Protein AF-A0A6B3GGX6-F1 (afdb_monomer_lite)

Secondary structure (DSSP, 8-state):
-------------PPPP-----------PPPPPPPPBPPTT--HHHHTTS-TT-SEEEEEEESSTT-SEEEEEEEE-S-TTTB-EEEEEEEEEE--TT-EESS--TTS--EEPS------EEESSPP-S-SS-EEE-TT----SB-TTS-B-TT-----

Radius of gyration: 36.41 Å; chains: 1; bounding box: 61×65×118 Å

Structure (mmCIF, N/CA/C/O backbone):
data_AF-A0A6B3GGX6-F1
#
_entry.id   AF-A0A6B3GGX6-F1
#
loop_
_atom_site.group_PDB
_atom_site.id
_atom_site.type_symbol
_atom_site.label_atom_id
_atom_site.label_alt_id
_atom_site.label_comp_id
_atom_site.label_asym_id
_atom_site.label_entity_id
_atom_site.label_seq_id
_atom_site.pdbx_PDB_ins_code
_atom_site.Cartn_x
_atom_site.Cartn_y
_atom_site.Cartn_z
_atom_site.occupancy
_atom_site.B_iso_or_equiv
_atom_site.auth_seq_id
_atom_site.auth_comp_id
_atom_site.auth_asym_id
_atom_site.auth_atom_id
_atom_site.pdbx_PDB_model_num
ATOM 1 N N . PRO A 1 1 ? -44.090 47.926 97.059 1.00 37.72 1 PRO A N 1
ATOM 2 C CA . PRO A 1 1 ? -42.725 48.459 97.268 1.00 37.72 1 PRO A CA 1
ATOM 3 C C . PRO A 1 1 ? -41.654 47.361 97.114 1.00 37.72 1 PRO A C 1
ATOM 5 O O . PRO A 1 1 ? -41.539 46.487 97.961 1.00 37.72 1 PRO A O 1
ATOM 8 N N . GLU A 1 2 ? -40.997 47.384 95.950 1.00 44.62 2 GLU A N 1
ATOM 9 C CA . GLU A 1 2 ? -39.555 47.207 95.671 1.00 44.62 2 GLU A CA 1
ATOM 10 C C . GLU A 1 2 ? -38.640 46.410 96.635 1.00 44.62 2 GLU A C 1
ATOM 12 O O . GLU A 1 2 ? -38.497 46.782 97.797 1.00 44.62 2 GLU A O 1
ATOM 17 N N . LYS A 1 3 ? -37.898 45.417 96.102 1.00 38.31 3 LYS A N 1
ATOM 18 C CA . LYS A 1 3 ? -36.423 45.462 95.896 1.00 38.31 3 LYS A CA 1
ATOM 19 C C . LYS A 1 3 ? -35.842 44.139 95.365 1.00 38.31 3 LYS A C 1
ATOM 21 O O . LYS A 1 3 ? -36.191 43.064 95.838 1.00 38.31 3 LYS A O 1
ATOM 26 N N . ALA A 1 4 ? -34.914 44.257 94.410 1.00 45.19 4 ALA A N 1
ATOM 27 C CA . ALA A 1 4 ? -33.990 43.207 93.954 1.00 45.19 4 ALA A CA 1
ATOM 28 C C . ALA A 1 4 ? -32.930 42.862 95.031 1.00 45.19 4 ALA A C 1
ATOM 30 O O . ALA A 1 4 ? -32.800 43.610 96.007 1.00 45.19 4 ALA A O 1
ATOM 31 N N . PRO A 1 5 ? -32.127 41.790 94.848 1.00 50.12 5 PRO A N 1
ATOM 32 C CA . PRO A 1 5 ? -30.779 42.025 94.306 1.00 50.12 5 PRO A CA 1
ATOM 33 C C . PRO A 1 5 ? -30.180 40.905 93.415 1.00 50.12 5 PRO A C 1
ATOM 35 O O . PRO A 1 5 ? -30.762 39.848 93.192 1.00 50.12 5 PRO A O 1
ATOM 38 N N . VAL A 1 6 ? -28.988 41.226 92.899 1.00 46.47 6 VAL A N 1
ATOM 39 C CA . VAL A 1 6 ? -28.077 40.524 91.972 1.00 46.47 6 VAL A CA 1
ATOM 40 C C . VAL A 1 6 ? -27.118 39.557 92.695 1.00 46.47 6 VAL A C 1
ATOM 42 O O . VAL A 1 6 ? -26.710 39.839 93.819 1.00 46.47 6 VAL A O 1
ATOM 45 N N . GLY A 1 7 ? -26.659 38.497 92.008 1.00 32.00 7 GLY A N 1
ATOM 46 C CA . GLY A 1 7 ? -25.465 37.703 92.353 1.00 32.00 7 GLY A CA 1
ATOM 47 C C . GLY A 1 7 ? -25.001 36.791 91.195 1.00 32.00 7 GLY A C 1
ATOM 48 O O . GLY A 1 7 ? -25.817 36.084 90.617 1.00 32.00 7 GLY A O 1
ATOM 49 N N . ALA A 1 8 ? -23.709 36.840 90.841 1.00 37.03 8 ALA A N 1
ATOM 50 C CA . ALA A 1 8 ? -23.020 36.069 89.781 1.00 37.03 8 ALA A CA 1
ATOM 51 C C . ALA A 1 8 ? -22.259 34.834 90.358 1.00 37.03 8 ALA A C 1
ATOM 53 O O . ALA A 1 8 ? -22.389 34.577 91.552 1.00 37.03 8 ALA A O 1
ATOM 54 N N . PRO A 1 9 ? -21.326 34.176 89.627 1.00 45.50 9 PRO A N 1
ATOM 55 C CA . PRO A 1 9 ? -21.476 33.209 88.526 1.00 45.50 9 PRO A CA 1
ATOM 56 C C . PRO A 1 9 ? -20.960 31.789 88.905 1.00 45.50 9 PRO A C 1
ATOM 58 O O . PRO A 1 9 ? -20.249 31.626 89.893 1.00 45.50 9 PRO A O 1
ATOM 61 N N . GLY A 1 10 ? -21.250 30.755 88.099 1.00 31.84 10 GLY A N 1
ATOM 62 C CA . GLY A 1 10 ? -20.754 29.384 88.324 1.00 31.84 10 GLY A CA 1
ATOM 63 C C . GLY A 1 10 ? -20.387 28.637 87.034 1.00 31.84 10 GLY A C 1
ATOM 64 O O . GLY A 1 10 ? -21.164 28.614 86.085 1.00 31.84 10 GLY A O 1
ATOM 65 N N . GLN A 1 11 ? -19.185 28.053 87.017 1.00 42.59 11 GLN A N 1
ATOM 66 C CA . GLN A 1 11 ? -18.602 27.204 85.967 1.00 42.59 11 GLN A CA 1
ATOM 67 C C . GLN A 1 11 ? -19.338 25.859 85.820 1.00 42.59 11 GLN A C 1
ATOM 69 O O . GLN A 1 11 ? -19.753 25.276 86.819 1.00 42.59 11 GLN A O 1
ATOM 74 N N . GLY A 1 12 ? -19.404 25.309 84.600 1.00 29.94 12 GLY A N 1
ATOM 75 C CA . GLY A 1 12 ? -19.902 23.949 84.366 1.00 29.94 12 GLY A CA 1
ATOM 76 C C . GLY A 1 12 ? -19.688 23.427 82.939 1.00 29.94 12 GLY A C 1
ATOM 77 O O . GLY A 1 12 ? -20.380 23.852 82.027 1.00 29.94 12 GLY A O 1
ATOM 78 N N . ALA A 1 13 ? -18.727 22.503 82.814 1.00 35.97 13 ALA A N 1
ATOM 79 C CA . ALA A 1 13 ? -18.566 21.386 81.866 1.00 35.97 13 ALA A CA 1
ATOM 80 C C . ALA A 1 13 ? -18.773 21.572 80.340 1.00 35.97 13 ALA A C 1
ATOM 82 O O . ALA A 1 13 ? -19.861 21.848 79.844 1.00 35.97 13 ALA A O 1
ATOM 83 N N . ALA A 1 14 ? -17.710 21.248 79.591 1.00 42.25 14 ALA A N 1
ATOM 84 C CA . ALA A 1 14 ? -17.714 21.023 78.148 1.00 42.25 14 ALA A CA 1
ATOM 85 C C . ALA A 1 14 ? -18.543 19.777 77.768 1.00 42.25 14 ALA A C 1
ATOM 87 O O . ALA A 1 14 ? -18.358 18.703 78.341 1.00 42.25 14 ALA A O 1
ATOM 88 N N . GLY A 1 15 ? -19.449 19.935 76.798 1.00 35.97 15 GLY A N 1
ATOM 89 C CA . GLY A 1 15 ? -20.208 18.846 76.177 1.00 35.97 15 GLY A CA 1
ATOM 90 C C . GLY A 1 15 ? -19.402 18.104 75.095 1.00 35.97 15 GLY A C 1
ATOM 91 O O . GLY A 1 15 ? -18.400 18.632 74.610 1.00 35.97 15 GLY A O 1
ATOM 92 N N . PRO A 1 16 ? -19.814 16.880 74.719 1.00 43.38 16 PRO A N 1
ATOM 93 C CA . PRO A 1 16 ? -19.029 15.993 73.864 1.00 43.38 16 PRO A CA 1
ATOM 94 C C . PRO A 1 16 ? -19.030 16.435 72.391 1.00 43.38 16 PRO A C 1
ATOM 96 O O . PRO A 1 16 ? -20.056 16.840 71.845 1.00 43.38 16 PRO A O 1
ATOM 99 N N . GLN A 1 17 ? -17.861 16.327 71.752 1.00 49.09 17 GLN A N 1
ATOM 100 C CA . GLN A 1 17 ? -17.660 16.500 70.310 1.00 49.09 17 GLN A CA 1
ATOM 101 C C . GLN A 1 17 ? -18.476 15.467 69.515 1.00 49.09 17 GLN A C 1
ATOM 103 O O . GLN A 1 17 ? -18.413 14.279 69.836 1.00 49.09 17 GLN A O 1
ATOM 108 N N . PRO A 1 18 ? -19.190 15.865 68.449 1.00 46.03 18 PRO A N 1
ATOM 109 C CA . PRO A 1 18 ? -19.694 14.915 67.474 1.00 46.03 18 PRO A CA 1
ATOM 110 C C . PRO A 1 18 ? -18.573 14.529 66.499 1.00 46.03 18 PRO A C 1
ATOM 112 O O . PRO A 1 18 ? -18.128 15.347 65.692 1.00 46.03 18 PRO A O 1
ATOM 115 N N . ASP A 1 19 ? -18.158 13.262 66.548 1.00 45.59 19 ASP A N 1
ATOM 116 C CA . ASP A 1 19 ? -17.380 12.600 65.496 1.00 45.59 19 ASP A CA 1
ATOM 117 C C . ASP A 1 19 ? -18.269 12.394 64.261 1.00 45.59 19 ASP A C 1
ATOM 119 O O . ASP A 1 19 ? -18.792 11.316 63.978 1.00 45.59 19 ASP A O 1
ATOM 123 N N . GLY A 1 20 ? -18.483 13.478 63.519 1.00 44.62 20 GLY A N 1
ATOM 124 C CA . GLY A 1 20 ? -19.050 13.439 62.181 1.00 44.62 20 GLY A CA 1
ATOM 125 C C . GLY A 1 20 ? -17.967 13.034 61.194 1.00 44.62 20 GLY A C 1
ATOM 126 O O . GLY A 1 20 ? -17.384 13.894 60.537 1.00 44.62 20 GLY A O 1
ATOM 127 N N . ALA A 1 21 ? -17.676 11.735 61.110 1.00 44.78 21 ALA A N 1
ATOM 128 C CA . ALA A 1 21 ? -16.848 11.173 60.053 1.00 44.78 21 ALA A CA 1
ATOM 129 C C . ALA A 1 21 ? -17.468 11.548 58.698 1.00 44.78 21 ALA A C 1
ATOM 131 O O . ALA A 1 21 ? -18.450 10.956 58.249 1.00 44.78 21 ALA A O 1
ATOM 132 N N . SER A 1 22 ? -16.908 12.585 58.074 1.00 46.91 22 SER A N 1
ATOM 133 C CA . SER A 1 22 ? -17.188 12.953 56.696 1.00 46.91 22 SER A CA 1
ATOM 134 C C . SER A 1 22 ? -16.738 11.782 55.838 1.00 46.91 22 SER A C 1
ATOM 136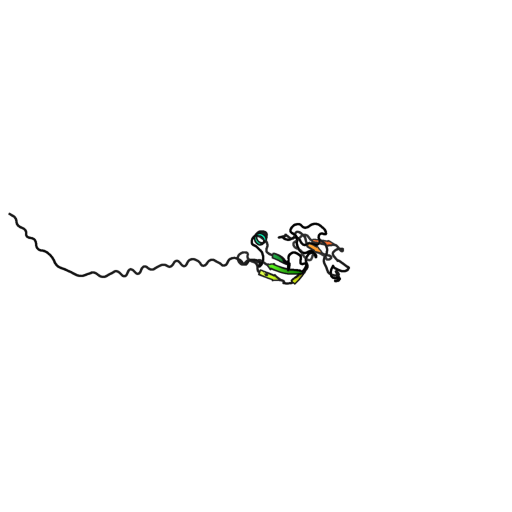 O O . SER A 1 22 ? -15.548 11.604 55.575 1.00 46.91 22 SER A O 1
ATOM 138 N N . ALA A 1 23 ? -17.692 10.925 55.477 1.00 51.12 23 ALA A N 1
ATOM 139 C CA . ALA A 1 23 ? -17.497 9.901 54.476 1.00 51.12 23 ALA A CA 1
ATOM 140 C C . ALA A 1 23 ? -17.164 10.624 53.169 1.00 51.12 23 ALA A C 1
ATOM 142 O O . ALA A 1 23 ? -18.052 11.061 52.434 1.00 51.12 23 ALA A O 1
ATOM 143 N N . LEU A 1 24 ? -15.864 10.781 52.916 1.00 52.03 24 LEU A N 1
ATOM 144 C CA . LEU A 1 24 ? -15.312 11.084 51.611 1.00 52.03 24 LEU A CA 1
ATOM 145 C C . LEU A 1 24 ? -15.800 9.967 50.691 1.00 52.03 24 LEU A C 1
ATOM 147 O O . LEU A 1 24 ? -15.208 8.894 50.609 1.00 52.03 24 LEU A O 1
ATOM 151 N N . ARG A 1 25 ? -16.937 10.195 50.032 1.00 57.12 25 ARG A N 1
ATOM 152 C CA . ARG A 1 25 ? -17.277 9.461 48.824 1.00 57.12 25 ARG A CA 1
ATOM 153 C C . ARG A 1 25 ? -16.245 9.893 47.798 1.00 57.12 25 ARG A C 1
ATOM 155 O O . ARG A 1 25 ? -16.452 10.872 47.092 1.00 57.12 25 ARG A O 1
ATOM 162 N N . SER A 1 26 ? -15.112 9.198 47.783 1.00 57.31 26 SER A N 1
ATOM 163 C CA . SER A 1 26 ? -14.215 9.178 46.642 1.00 57.31 26 SER A CA 1
ATOM 164 C C . SER A 1 26 ? -15.048 8.673 45.474 1.00 57.31 26 SER A C 1
ATOM 166 O O . SER A 1 26 ? -15.320 7.479 45.357 1.00 57.31 26 SER A O 1
ATOM 168 N N . SER A 1 27 ? -15.545 9.602 44.663 1.00 63.12 27 SER A N 1
ATOM 169 C CA . SER A 1 27 ? -15.961 9.297 43.308 1.00 63.12 27 SER A CA 1
ATOM 170 C C . SER A 1 27 ? -14.732 8.707 42.635 1.00 63.12 27 SER A C 1
ATOM 172 O O . SER A 1 27 ? -13.737 9.399 42.441 1.00 63.12 27 SER A O 1
ATOM 174 N N . VAL A 1 28 ? -14.759 7.400 42.395 1.00 62.69 28 VAL A N 1
ATOM 175 C CA . VAL A 1 28 ? -13.774 6.762 41.531 1.00 62.69 28 VAL A CA 1
ATOM 176 C C . VAL A 1 28 ? -14.030 7.355 40.156 1.00 62.69 28 VAL A C 1
ATOM 178 O O . VAL A 1 28 ? -15.067 7.075 39.553 1.00 62.69 28 VAL A O 1
ATOM 181 N N . ASP A 1 29 ? -13.138 8.236 39.712 1.00 68.00 29 ASP A N 1
ATOM 182 C CA . ASP A 1 29 ? -13.162 8.708 38.337 1.00 68.00 29 ASP A CA 1
ATOM 183 C C . ASP A 1 29 ? -13.074 7.477 37.424 1.00 68.00 29 ASP A C 1
ATOM 185 O O . ASP A 1 29 ? -12.235 6.598 37.666 1.00 68.00 29 ASP A O 1
ATOM 189 N N . PRO A 1 30 ? -13.959 7.347 36.420 1.00 66.06 30 PRO A N 1
ATOM 190 C CA . PRO A 1 30 ? -13.893 6.222 35.510 1.00 66.06 30 PRO A CA 1
ATOM 191 C C . PRO A 1 30 ? -12.521 6.226 34.839 1.00 66.06 30 PRO A C 1
ATOM 193 O O . PRO A 1 30 ? -12.125 7.215 34.222 1.00 66.06 30 PRO A O 1
ATOM 196 N N . VAL A 1 31 ? -11.794 5.117 34.976 1.00 72.00 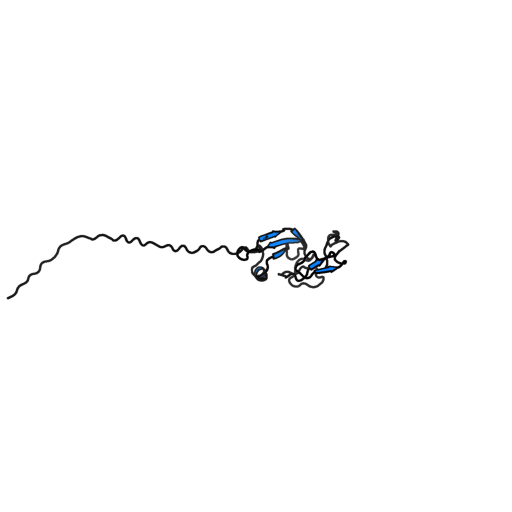31 VAL A N 1
ATOM 197 C CA . VAL A 1 31 ? -10.549 4.894 34.238 1.00 72.00 31 VAL A CA 1
ATOM 198 C C . VAL A 1 31 ? -10.874 5.041 32.747 1.00 72.00 31 VAL A C 1
ATOM 200 O O . VAL A 1 31 ? -11.804 4.372 32.283 1.00 72.00 31 VAL A O 1
ATOM 203 N N . PRO A 1 32 ? -10.167 5.910 31.998 1.00 72.44 32 PRO A N 1
ATOM 204 C CA . PRO A 1 32 ? -10.384 6.042 30.566 1.00 72.44 32 PRO A CA 1
ATOM 205 C C . PRO A 1 32 ? -10.210 4.679 29.905 1.00 72.44 32 PRO A C 1
ATOM 207 O O . PRO A 1 32 ? -9.234 3.976 30.178 1.00 72.44 32 PRO A O 1
ATOM 210 N N . ALA A 1 33 ? -11.157 4.297 29.050 1.00 73.62 33 ALA A N 1
ATOM 211 C CA . ALA A 1 33 ? -10.966 3.129 28.205 1.00 73.62 33 ALA A CA 1
ATOM 212 C C . ALA A 1 33 ? -9.682 3.325 27.375 1.00 73.62 33 ALA A C 1
ATOM 214 O O . ALA A 1 33 ? -9.398 4.460 26.973 1.00 73.62 33 ALA A O 1
ATOM 215 N N . PRO A 1 34 ? -8.890 2.262 27.139 1.00 78.56 34 PRO A N 1
ATOM 216 C CA . PRO A 1 34 ? -7.721 2.371 26.279 1.00 78.56 34 PRO A CA 1
ATOM 217 C C . PRO A 1 34 ? -8.148 2.884 24.901 1.00 78.56 34 PRO A C 1
ATOM 219 O O . PRO A 1 34 ? -9.205 2.508 24.389 1.00 78.56 34 PRO A O 1
ATOM 222 N N . SER A 1 35 ? -7.338 3.764 24.316 1.00 86.31 35 SER A N 1
ATOM 223 C CA . SER A 1 35 ? -7.528 4.180 22.930 1.00 86.31 35 SER A CA 1
ATOM 224 C C . SER A 1 35 ? -7.366 2.971 22.001 1.00 86.31 35 SER A C 1
ATOM 226 O O . SER A 1 35 ? -6.534 2.105 22.296 1.00 86.31 35 SER A O 1
ATOM 228 N N . PRO A 1 36 ? -8.112 2.909 20.883 1.00 91.38 36 PRO A N 1
ATOM 229 C CA . PRO A 1 36 ? -7.900 1.883 19.868 1.00 91.38 36 PRO A CA 1
ATOM 230 C C . PRO A 1 36 ? -6.433 1.833 19.423 1.00 91.38 36 PRO A C 1
ATOM 232 O O . PRO A 1 36 ? -5.779 2.872 19.327 1.00 91.38 36 PRO A O 1
ATOM 235 N N . ALA A 1 37 ? -5.921 0.636 19.145 1.00 94.44 37 ALA A N 1
ATOM 236 C CA . ALA A 1 37 ? -4.575 0.454 18.622 1.00 94.44 37 ALA A CA 1
ATOM 237 C C . ALA A 1 37 ? -4.422 1.112 17.240 1.00 94.44 37 ALA A C 1
ATOM 239 O O . ALA A 1 37 ? -5.260 0.940 16.348 1.00 94.44 37 ALA A O 1
ATOM 240 N N . GLU A 1 38 ? -3.333 1.851 17.059 1.00 95.50 38 GLU A N 1
ATOM 241 C CA . GLU A 1 38 ? -2.959 2.461 15.784 1.00 95.50 38 GLU A CA 1
ATOM 242 C C . GLU A 1 38 ? -1.930 1.596 15.049 1.00 95.50 38 GLU A C 1
ATOM 244 O O . GLU A 1 38 ? -1.269 0.738 15.639 1.00 95.50 38 GLU A O 1
ATOM 249 N N . ILE A 1 39 ? -1.789 1.826 13.744 1.00 97.25 39 ILE A N 1
ATOM 250 C CA . ILE A 1 39 ? -0.700 1.235 12.967 1.00 97.25 39 ILE A CA 1
ATOM 251 C C . ILE A 1 39 ? 0.601 1.945 13.381 1.00 97.25 39 ILE A C 1
ATOM 253 O O . ILE A 1 39 ? 0.653 3.175 13.302 1.00 97.25 39 ILE A O 1
ATOM 257 N N . PRO A 1 40 ? 1.639 1.212 13.823 1.00 95.12 40 PRO A N 1
ATOM 258 C CA . PRO A 1 40 ? 2.896 1.814 14.254 1.00 95.12 40 PRO A CA 1
ATOM 259 C C . PRO A 1 40 ? 3.616 2.529 13.104 1.00 95.12 40 PRO A C 1
ATOM 261 O O . PRO A 1 40 ? 3.384 2.243 11.931 1.00 95.12 40 PRO A O 1
ATOM 264 N N . ASP A 1 41 ? 4.506 3.456 13.462 1.00 93.56 41 ASP A N 1
ATOM 265 C CA . ASP A 1 41 ? 5.402 4.198 12.558 1.00 93.56 41 ASP A CA 1
ATOM 266 C C . ASP A 1 41 ? 4.718 5.104 11.515 1.00 93.56 41 ASP A C 1
ATOM 268 O O . ASP A 1 41 ? 5.392 5.788 10.742 1.00 93.56 41 ASP A O 1
ATOM 272 N N . LEU A 1 42 ? 3.384 5.197 11.531 1.00 95.38 42 LEU A N 1
ATOM 273 C CA . LEU A 1 42 ? 2.632 6.166 10.742 1.00 95.38 42 LEU A CA 1
ATOM 274 C C . LEU A 1 42 ? 2.393 7.450 11.542 1.00 95.38 42 LEU A C 1
ATOM 276 O O . LEU A 1 42 ? 1.880 7.433 12.658 1.00 95.38 42 LEU A O 1
ATOM 280 N N . GLY A 1 43 ? 2.741 8.592 10.945 1.00 94.75 43 GLY A N 1
ATOM 281 C CA . GLY A 1 43 ? 2.428 9.900 11.516 1.00 94.75 43 GLY A CA 1
ATOM 282 C C . GLY A 1 43 ? 0.918 10.193 11.518 1.00 94.75 43 GLY A C 1
ATOM 283 O O . GLY A 1 43 ? 0.178 9.629 10.706 1.00 94.75 43 GLY A O 1
ATOM 284 N N . PRO A 1 44 ? 0.448 11.126 12.368 1.00 95.19 44 PRO A N 1
ATOM 285 C CA . PRO A 1 44 ? -0.977 11.438 12.511 1.00 95.19 44 PRO A CA 1
ATOM 286 C C . PRO A 1 44 ? -1.628 11.911 11.202 1.00 95.19 44 PRO A C 1
ATOM 288 O O . PRO A 1 44 ? -2.791 11.611 10.950 1.00 95.19 44 PRO A O 1
ATOM 291 N N . GLU A 1 45 ? -0.881 12.608 10.341 1.00 95.94 45 GLU A N 1
ATOM 292 C CA . GLU A 1 45 ? -1.368 13.051 9.028 1.00 95.94 45 GLU A CA 1
ATOM 293 C C . GLU A 1 45 ? -1.620 11.882 8.065 1.00 95.94 45 GLU A C 1
ATOM 295 O O . GLU A 1 45 ? -2.585 11.907 7.303 1.00 95.94 45 GLU A O 1
ATOM 300 N N . THR A 1 46 ? -0.785 10.841 8.106 1.00 96.19 46 THR A N 1
ATOM 301 C CA . THR A 1 46 ? -0.966 9.627 7.298 1.00 96.19 46 THR A CA 1
ATOM 302 C C . THR A 1 46 ? -2.105 8.779 7.854 1.00 96.19 46 THR A C 1
ATOM 304 O O . THR A 1 46 ? -2.960 8.326 7.097 1.00 96.19 46 THR A O 1
ATOM 307 N N . LEU A 1 47 ? -2.167 8.614 9.181 1.00 95.88 47 LEU A N 1
ATOM 308 C CA . LEU A 1 47 ? -3.248 7.880 9.846 1.00 95.88 47 LEU A CA 1
ATOM 309 C C . LEU A 1 47 ? -4.621 8.500 9.556 1.00 95.88 47 LEU A C 1
ATOM 311 O O . LEU A 1 47 ? -5.570 7.773 9.273 1.00 95.88 47 LEU A O 1
ATOM 315 N N . ALA A 1 48 ? -4.722 9.832 9.555 1.00 96.00 48 ALA A N 1
ATOM 316 C CA . ALA A 1 48 ? -5.964 10.547 9.262 1.00 96.00 48 ALA A CA 1
ATOM 317 C C . ALA A 1 48 ? -6.464 10.372 7.815 1.00 96.00 48 ALA A C 1
ATOM 319 O O . ALA A 1 48 ? -7.634 10.636 7.542 1.00 96.00 48 ALA A O 1
ATOM 320 N N . GLN A 1 49 ? -5.601 9.940 6.890 1.00 97.50 49 GLN A N 1
ATOM 321 C CA . GLN A 1 49 ? -5.974 9.675 5.497 1.00 97.50 49 GLN A CA 1
ATOM 322 C C . GLN A 1 49 ? -6.527 8.261 5.282 1.00 97.50 49 GLN A C 1
ATOM 324 O O . GLN A 1 49 ? -7.106 7.994 4.231 1.00 97.50 49 GLN A O 1
ATOM 329 N N . ILE A 1 50 ? -6.379 7.352 6.253 1.00 96.69 50 ILE A N 1
ATOM 330 C CA . ILE A 1 50 ? -6.973 6.015 6.170 1.00 96.69 50 ILE A CA 1
ATOM 331 C C . ILE A 1 50 ? -8.498 6.151 6.307 1.0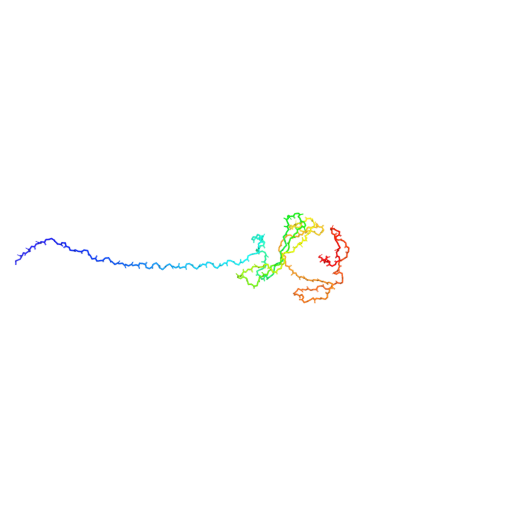0 96.69 50 ILE A C 1
ATOM 333 O O . ILE A 1 50 ? -8.964 6.676 7.323 1.00 96.69 50 ILE A O 1
ATOM 337 N N . PRO A 1 51 ? -9.300 5.667 5.335 1.00 95.06 51 PRO A N 1
ATOM 338 C CA . PRO A 1 51 ? -10.753 5.764 5.413 1.00 95.06 51 PRO A CA 1
ATOM 339 C C . PRO A 1 51 ? -11.307 5.158 6.708 1.00 95.06 51 PRO A C 1
ATOM 341 O O . PRO A 1 51 ? -10.890 4.081 7.146 1.00 95.06 51 PRO A O 1
ATOM 344 N N . ALA A 1 52 ? -12.278 5.833 7.324 1.00 93.25 52 ALA A N 1
ATOM 345 C CA . ALA A 1 52 ? -12.825 5.440 8.622 1.00 93.25 52 ALA A CA 1
ATOM 346 C C . ALA A 1 52 ? -13.517 4.066 8.590 1.00 93.25 52 ALA A C 1
ATOM 348 O O . ALA A 1 52 ? -13.607 3.400 9.618 1.00 93.25 52 ALA A O 1
ATOM 349 N N . GLU A 1 53 ? -13.964 3.623 7.422 1.00 92.38 53 GLU A N 1
ATOM 350 C CA . GLU A 1 53 ? -14.588 2.335 7.139 1.00 92.38 53 GLU A CA 1
ATOM 351 C C . GLU A 1 53 ? -13.589 1.223 6.786 1.00 92.38 53 GLU A C 1
ATOM 353 O O . GLU A 1 53 ? -13.980 0.054 6.725 1.00 92.38 53 GLU A O 1
ATOM 358 N N . ALA A 1 54 ? -12.308 1.552 6.573 1.00 95.56 54 ALA A N 1
ATOM 359 C CA . ALA A 1 54 ? -11.299 0.579 6.172 1.00 95.56 54 ALA A CA 1
ATOM 360 C C . ALA A 1 54 ? -11.143 -0.514 7.239 1.00 95.56 54 ALA A C 1
ATOM 362 O O . ALA A 1 54 ? -10.948 -0.238 8.424 1.00 95.56 54 ALA A O 1
ATOM 363 N N . ARG A 1 55 ? -11.223 -1.777 6.824 1.00 96.12 55 ARG A N 1
ATOM 364 C CA . ARG A 1 55 ? -11.006 -2.937 7.710 1.00 96.12 55 ARG A CA 1
ATOM 365 C C . ARG A 1 55 ? -9.667 -3.617 7.478 1.00 96.12 55 ARG A C 1
ATOM 367 O O . ARG A 1 55 ? -9.297 -4.499 8.244 1.00 96.12 55 ARG A O 1
ATOM 374 N N . GLN A 1 56 ? -8.972 -3.228 6.416 1.00 97.19 56 GLN A N 1
ATOM 375 C CA . GLN A 1 56 ? -7.652 -3.717 6.063 1.00 97.19 56 GLN A CA 1
ATOM 376 C C . GLN A 1 56 ? -6.794 -2.542 5.605 1.00 97.19 56 GLN A C 1
ATOM 378 O O .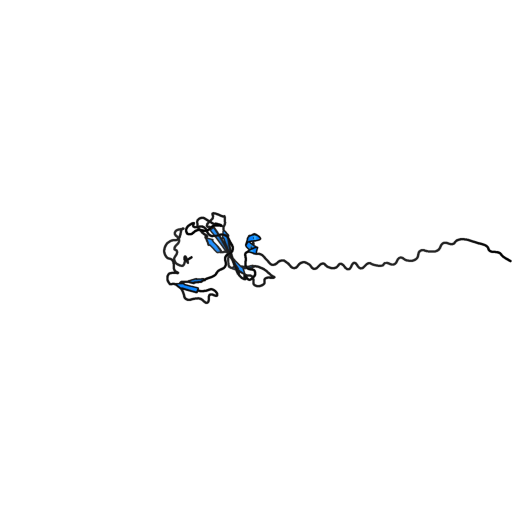 GLN A 1 56 ? -7.301 -1.621 4.964 1.00 97.19 56 GLN A O 1
ATOM 383 N N . ALA A 1 57 ? -5.511 -2.589 5.938 1.00 98.06 57 ALA A N 1
ATOM 384 C CA . ALA A 1 57 ? -4.506 -1.658 5.451 1.00 98.06 57 ALA A CA 1
ATOM 385 C C . ALA A 1 57 ? -3.242 -2.452 5.123 1.00 98.06 57 ALA A C 1
ATOM 387 O O . ALA A 1 57 ? -2.719 -3.168 5.975 1.00 98.06 57 ALA A O 1
ATOM 388 N N . PHE A 1 58 ? -2.769 -2.355 3.884 1.00 97.81 58 PHE A N 1
ATOM 389 C CA . PHE A 1 58 ? -1.497 -2.938 3.478 1.00 97.81 58 PHE A CA 1
ATOM 390 C C . PHE A 1 58 ? -0.433 -1.847 3.538 1.00 97.81 58 PHE A C 1
ATOM 392 O O . PHE A 1 58 ? -0.474 -0.892 2.765 1.00 97.81 58 PHE A O 1
ATOM 399 N N . VAL A 1 59 ? 0.464 -1.954 4.510 1.00 98.12 59 VAL A N 1
ATOM 400 C CA . VAL A 1 59 ? 1.437 -0.910 4.834 1.00 98.12 59 VAL A CA 1
ATOM 401 C C . VAL A 1 59 ? 2.790 -1.341 4.306 1.00 98.12 59 VAL A C 1
ATOM 403 O O . VAL A 1 59 ? 3.271 -2.416 4.663 1.00 98.12 59 VAL A O 1
ATOM 406 N N . VAL A 1 60 ? 3.388 -0.501 3.464 1.00 97.75 60 VAL A N 1
ATOM 407 C CA . VAL A 1 60 ? 4.727 -0.702 2.907 1.00 97.75 60 VAL A CA 1
ATOM 408 C C . VAL A 1 60 ? 5.637 0.401 3.434 1.00 97.75 60 VAL A C 1
ATOM 410 O O . VAL A 1 60 ? 5.374 1.581 3.205 1.00 97.75 60 VAL A O 1
ATOM 413 N N . THR A 1 61 ? 6.706 0.014 4.1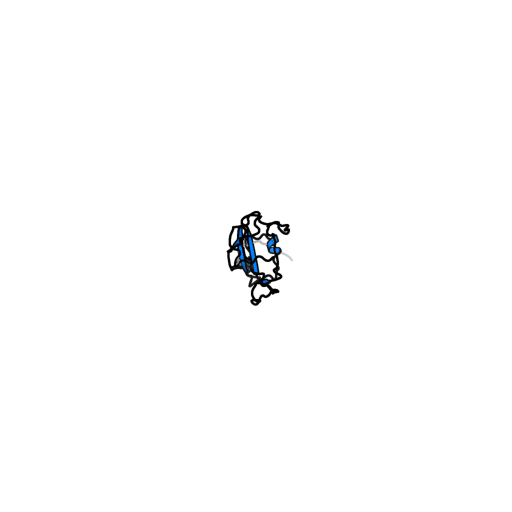23 1.00 96.69 61 THR A N 1
ATOM 414 C CA . THR A 1 61 ? 7.658 0.934 4.757 1.00 96.69 61 THR A CA 1
ATOM 415 C C . THR A 1 61 ? 9.035 0.745 4.139 1.00 96.69 61 THR A C 1
ATOM 417 O O . THR A 1 61 ? 9.609 -0.340 4.238 1.00 96.69 61 THR A O 1
ATOM 420 N N . GLY A 1 62 ? 9.561 1.789 3.494 1.00 95.94 62 GLY A N 1
ATOM 421 C CA . GLY A 1 62 ? 10.929 1.817 2.967 1.00 95.94 62 GLY A CA 1
ATOM 422 C C . GLY A 1 62 ? 11.984 1.982 4.063 1.00 95.94 62 GLY A C 1
ATOM 423 O O . GLY A 1 62 ? 11.709 2.584 5.098 1.00 95.94 62 GLY A O 1
ATOM 424 N N . GLU A 1 63 ? 13.199 1.480 3.825 1.00 95.56 63 GLU A N 1
ATOM 425 C CA . GLU A 1 63 ? 14.340 1.689 4.736 1.00 95.56 63 GLU A CA 1
ATOM 426 C C . GLU A 1 63 ? 14.745 3.175 4.809 1.00 95.56 63 GLU A C 1
ATOM 428 O O . GLU A 1 63 ? 15.012 3.696 5.889 1.00 95.56 63 GLU A O 1
ATOM 433 N N . GLU A 1 64 ? 14.756 3.861 3.661 1.00 93.94 64 GLU A N 1
ATOM 434 C CA . GLU A 1 64 ? 15.068 5.288 3.501 1.00 93.94 64 GLU A CA 1
ATOM 435 C C . GLU A 1 64 ? 14.317 5.862 2.283 1.00 93.94 64 GLU A C 1
ATOM 437 O O . GLU A 1 64 ? 13.788 5.113 1.459 1.00 93.94 64 GLU A O 1
ATOM 442 N N . ALA A 1 65 ? 14.288 7.192 2.133 1.00 91.44 65 ALA A N 1
ATOM 443 C CA . ALA A 1 65 ? 13.534 7.862 1.066 1.00 91.44 65 ALA A CA 1
ATOM 444 C C . ALA A 1 65 ? 13.991 7.478 -0.355 1.00 91.44 65 ALA A C 1
ATOM 446 O O . ALA A 1 65 ? 13.148 7.315 -1.232 1.00 91.44 65 ALA A O 1
ATOM 447 N N . ASP A 1 66 ? 15.296 7.294 -0.568 1.00 95.06 66 ASP A N 1
ATOM 448 C CA . ASP A 1 66 ? 15.875 6.899 -1.862 1.00 95.06 66 ASP A CA 1
ATOM 449 C C . ASP A 1 66 ? 16.181 5.382 -1.930 1.00 95.06 66 ASP A C 1
ATOM 451 O O . ASP A 1 66 ? 16.846 4.916 -2.853 1.00 95.06 66 ASP A O 1
ATOM 455 N N . SER A 1 67 ? 15.714 4.587 -0.955 1.00 94.75 67 SER A N 1
ATOM 456 C CA . SER A 1 67 ? 15.917 3.132 -0.943 1.00 94.75 67 SER A CA 1
ATOM 457 C C . SER A 1 67 ? 14.813 2.407 -1.709 1.00 94.75 67 SER A C 1
ATOM 459 O O . SER A 1 67 ? 13.630 2.714 -1.565 1.00 94.75 67 SER A O 1
ATOM 461 N N . TYR A 1 68 ? 15.201 1.389 -2.477 1.00 93.62 68 TYR A N 1
ATOM 462 C CA . TYR A 1 68 ? 14.280 0.448 -3.120 1.00 93.62 68 TYR A CA 1
ATOM 463 C C . TYR A 1 68 ? 13.862 -0.701 -2.193 1.00 93.62 68 TYR A C 1
ATOM 465 O O . TYR A 1 68 ? 13.022 -1.517 -2.566 1.00 93.62 68 TYR A O 1
ATOM 473 N N . ARG A 1 69 ? 14.481 -0.819 -1.012 1.00 95.69 69 ARG A N 1
ATOM 474 C CA . ARG A 1 69 ? 14.176 -1.860 -0.030 1.00 95.69 69 ARG A CA 1
ATOM 475 C C . ARG A 1 69 ? 13.073 -1.401 0.900 1.00 95.69 69 ARG A C 1
ATOM 477 O O . ARG A 1 69 ? 13.127 -0.304 1.458 1.00 95.69 69 ARG A O 1
ATOM 484 N N . SER A 1 70 ? 12.103 -2.280 1.102 1.00 96.50 70 SER A N 1
ATOM 485 C CA . SER A 1 70 ? 10.976 -2.044 1.989 1.00 96.50 70 SER A CA 1
ATOM 486 C C . SER A 1 70 ? 10.549 -3.318 2.713 1.00 96.50 70 SER A C 1
ATOM 488 O O . SER A 1 70 ? 10.973 -4.429 2.396 1.00 96.50 70 SER A O 1
ATOM 490 N N . SER A 1 71 ? 9.691 -3.146 3.710 1.00 97.06 71 SER A N 1
ATOM 491 C CA . SER A 1 71 ? 8.940 -4.227 4.338 1.00 97.06 71 SER A CA 1
ATOM 492 C C . SER A 1 71 ? 7.450 -3.979 4.160 1.00 97.06 71 SER A C 1
ATOM 494 O O . SER A 1 71 ? 7.021 -2.827 4.096 1.00 97.06 71 SER A O 1
ATOM 496 N N . ALA A 1 72 ? 6.665 -5.049 4.072 1.00 97.94 72 ALA A N 1
ATOM 497 C CA . ALA A 1 72 ? 5.219 -4.956 3.937 1.00 97.94 72 ALA A CA 1
ATOM 498 C C . ALA A 1 72 ? 4.495 -5.754 5.024 1.00 97.94 72 ALA A C 1
ATOM 500 O O . ALA A 1 72 ? 4.890 -6.879 5.336 1.00 97.94 72 ALA A O 1
ATOM 501 N N . VAL A 1 73 ? 3.419 -5.191 5.573 1.00 98.56 73 VAL A N 1
ATOM 502 C CA . VAL A 1 73 ? 2.568 -5.821 6.593 1.00 98.56 73 VAL A CA 1
ATOM 503 C C . VAL A 1 73 ? 1.104 -5.581 6.240 1.00 98.56 73 VAL A C 1
ATOM 505 O O . VAL A 1 73 ? 0.707 -4.465 5.904 1.00 98.56 73 VAL A O 1
ATOM 508 N N . LEU A 1 74 ? 0.283 -6.626 6.339 1.00 98.50 74 LEU A N 1
ATOM 509 C CA . LEU A 1 74 ? -1.166 -6.490 6.250 1.00 98.50 74 LEU A CA 1
ATOM 510 C C . LEU A 1 74 ? -1.735 -6.321 7.656 1.00 98.50 74 LEU A C 1
ATOM 512 O O . LEU A 1 74 ? -1.591 -7.211 8.495 1.00 98.50 74 LEU A O 1
ATOM 516 N N . TYR A 1 75 ? -2.419 -5.208 7.883 1.00 98.62 75 TYR A N 1
ATOM 517 C CA . TYR A 1 75 ? -3.180 -4.940 9.094 1.00 98.62 75 TYR A CA 1
ATOM 518 C C . TYR A 1 75 ? -4.664 -5.214 8.875 1.00 98.62 75 TYR A C 1
ATOM 520 O O . TYR A 1 75 ? -5.211 -4.923 7.809 1.00 98.62 75 TYR A O 1
ATOM 528 N N . GLY A 1 76 ? -5.314 -5.748 9.902 1.00 98.31 76 GLY A N 1
ATOM 529 C CA . GLY A 1 76 ? -6.757 -5.911 10.001 1.00 98.31 76 GLY A CA 1
ATOM 530 C C . GLY A 1 76 ? -7.336 -5.034 11.109 1.00 98.31 76 GLY A C 1
ATOM 531 O O . GLY A 1 76 ? -6.653 -4.701 12.073 1.00 98.31 76 GLY A O 1
ATOM 532 N N . ARG A 1 77 ? -8.607 -4.661 10.967 1.00 97.44 77 ARG A N 1
ATOM 533 C CA . ARG A 1 77 ? -9.395 -3.968 11.991 1.00 97.44 77 ARG A CA 1
ATOM 534 C C . ARG A 1 77 ? -10.791 -4.571 12.043 1.00 97.44 77 ARG A C 1
ATOM 536 O O . ARG A 1 77 ? -11.695 -4.152 11.317 1.00 97.44 77 ARG A O 1
ATOM 543 N N . ALA A 1 78 ? -10.940 -5.596 12.878 1.00 94.00 78 ALA A N 1
ATOM 544 C CA . ALA A 1 78 ? -12.211 -6.293 13.073 1.00 94.00 78 ALA A CA 1
ATOM 545 C C . ALA A 1 78 ? -13.200 -5.464 13.909 1.00 94.00 78 ALA A C 1
ATOM 547 O O . ALA A 1 78 ? -14.392 -5.435 13.607 1.00 94.00 78 ALA A O 1
ATOM 548 N N . ASP A 1 79 ? -12.691 -4.759 14.922 1.00 92.50 79 ASP A N 1
ATOM 549 C CA . ASP A 1 79 ? -13.457 -3.891 15.813 1.00 92.50 79 ASP A CA 1
ATOM 550 C C . ASP A 1 79 ? -12.796 -2.500 15.879 1.00 92.50 79 ASP A C 1
ATOM 552 O O . ASP A 1 79 ? -11.658 -2.388 16.346 1.00 92.50 79 ASP A O 1
ATOM 556 N N . PRO A 1 80 ? -13.479 -1.423 15.445 1.00 90.12 80 PRO A N 1
ATOM 557 C CA . PRO A 1 80 ? -12.965 -0.060 15.558 1.00 90.12 80 PRO A CA 1
ATOM 558 C C . PRO A 1 80 ? -12.600 0.363 16.987 1.00 90.12 80 PRO A C 1
ATOM 560 O O . PRO A 1 80 ? -11.752 1.236 17.146 1.00 90.12 80 PRO A O 1
ATOM 563 N N . ALA A 1 81 ? -13.217 -0.234 18.013 1.00 91.31 81 ALA A N 1
ATOM 564 C CA . ALA A 1 81 ? -12.897 0.047 19.411 1.00 91.31 81 ALA A CA 1
ATOM 565 C C . ALA A 1 81 ? -11.585 -0.614 19.865 1.00 91.31 81 ALA A C 1
ATOM 567 O O . ALA A 1 81 ? -10.941 -0.112 20.783 1.00 91.31 81 ALA A O 1
ATOM 568 N N . GLN A 1 82 ? -11.179 -1.718 19.227 1.00 92.56 82 GLN A N 1
ATOM 569 C CA . GLN A 1 82 ? -9.901 -2.385 19.498 1.00 92.56 82 GLN A CA 1
ATOM 570 C C . GLN A 1 82 ? -8.770 -1.790 18.658 1.00 92.56 82 GLN A C 1
ATOM 572 O O . GLN A 1 82 ? -7.659 -1.635 19.157 1.00 92.56 82 GLN A O 1
ATOM 577 N N . GLY A 1 83 ? -9.063 -1.390 17.419 1.00 95.62 83 GLY A N 1
ATOM 578 C CA . GLY A 1 83 ? -8.098 -0.781 16.507 1.00 95.62 83 GLY A CA 1
ATOM 579 C C . GLY A 1 83 ? -7.441 -1.788 15.564 1.00 95.62 83 GLY A C 1
ATOM 580 O O . GLY A 1 83 ? -8.041 -2.800 15.201 1.00 95.62 83 GLY A O 1
ATOM 581 N N . TRP A 1 84 ? -6.240 -1.455 15.101 1.00 98.00 84 TRP A N 1
ATOM 582 C CA . TRP A 1 84 ? -5.504 -2.215 14.095 1.00 98.00 84 TRP A CA 1
ATOM 583 C C . TRP A 1 84 ? -4.618 -3.296 14.712 1.00 98.00 84 TRP A C 1
ATOM 585 O O . TRP A 1 84 ? -3.953 -3.072 15.721 1.00 98.00 84 TRP A O 1
ATOM 595 N N . GLU A 1 85 ? -4.540 -4.444 14.047 1.00 97.88 85 GLU A N 1
ATOM 596 C CA . GLU A 1 85 ? -3.624 -5.533 14.386 1.00 97.88 85 GLU A CA 1
ATOM 597 C C . GLU A 1 85 ? -2.927 -6.072 13.129 1.00 97.88 85 GLU A C 1
ATOM 599 O O . GLU A 1 85 ? -3.542 -6.104 12.059 1.00 97.88 85 GLU A O 1
ATOM 604 N N . PRO A 1 86 ? -1.653 -6.495 13.207 1.00 97.94 86 PRO A N 1
ATOM 605 C CA . PRO A 1 86 ? -1.004 -7.174 12.095 1.00 97.94 86 PRO A CA 1
ATOM 606 C C . PRO A 1 86 ? -1.624 -8.565 11.919 1.00 97.94 86 PRO A C 1
ATOM 608 O O . PRO A 1 86 ? -1.628 -9.374 12.844 1.00 97.94 86 PRO A O 1
ATOM 611 N N . VAL A 1 87 ? -2.125 -8.858 10.720 1.00 98.25 87 VAL A N 1
ATOM 612 C CA . VAL A 1 87 ? -2.759 -10.148 10.396 1.00 98.25 87 VAL A CA 1
ATOM 613 C C . VAL A 1 87 ? -1.918 -11.004 9.450 1.00 98.25 87 VAL A C 1
ATOM 615 O O . VAL A 1 87 ? -2.129 -12.213 9.384 1.00 98.25 87 VAL A O 1
ATOM 618 N N . ALA A 1 88 ? -0.957 -10.412 8.729 1.00 98.19 88 ALA A N 1
ATOM 619 C CA . ALA A 1 88 ? 0.011 -11.144 7.912 1.00 98.19 88 ALA A CA 1
ATOM 620 C C . ALA A 1 88 ? 1.286 -10.323 7.624 1.00 98.19 88 ALA A C 1
ATOM 622 O O . ALA A 1 88 ? 1.271 -9.092 7.679 1.00 98.19 88 ALA A O 1
ATOM 623 N N . GLY A 1 89 ? 2.379 -11.022 7.298 1.00 96.88 89 GLY A N 1
ATOM 624 C CA . GLY A 1 89 ? 3.725 -10.454 7.160 1.00 96.88 89 GLY A CA 1
ATOM 625 C C . GLY A 1 89 ? 4.552 -10.561 8.456 1.00 96.88 89 GLY A C 1
ATOM 626 O O . GLY A 1 89 ? 4.199 -11.352 9.335 1.00 96.88 89 GLY A O 1
ATOM 627 N N . PRO A 1 90 ? 5.653 -9.797 8.590 1.00 96.88 90 PRO A N 1
ATOM 628 C CA . PRO A 1 90 ? 6.216 -8.907 7.576 1.00 96.88 90 PRO A CA 1
ATOM 629 C C . PRO A 1 90 ? 6.836 -9.678 6.403 1.00 96.88 90 PRO A C 1
ATOM 631 O O . PRO A 1 90 ? 7.428 -10.742 6.588 1.00 96.88 90 PRO A O 1
ATOM 634 N N . TRP A 1 91 ? 6.733 -9.119 5.200 1.00 97.50 91 TRP A N 1
ATOM 635 C CA . TRP A 1 91 ? 7.455 -9.591 4.016 1.00 97.50 91 TRP A CA 1
ATOM 636 C C . TRP A 1 91 ? 8.565 -8.620 3.647 1.00 97.50 91 TRP A C 1
ATOM 638 O O . TRP A 1 91 ? 8.393 -7.409 3.779 1.00 97.50 91 TRP A O 1
ATOM 648 N N . GLN A 1 92 ? 9.671 -9.154 3.128 1.00 95.12 92 GLN A N 1
ATOM 649 C CA . GLN A 1 92 ? 10.623 -8.331 2.388 1.00 95.12 92 GLN A CA 1
ATOM 650 C C . GLN A 1 92 ? 9.969 -7.888 1.082 1.00 95.12 92 GLN A C 1
ATOM 652 O O . GLN A 1 92 ? 9.396 -8.712 0.367 1.00 95.12 92 GLN A O 1
ATOM 657 N N . ALA A 1 93 ? 10.050 -6.596 0.793 1.00 92.50 93 ALA A N 1
ATOM 658 C CA . ALA A 1 93 ? 9.433 -5.971 -0.360 1.00 92.50 93 ALA A CA 1
ATOM 659 C C . ALA A 1 93 ? 10.435 -5.063 -1.082 1.00 92.50 93 ALA A C 1
ATOM 661 O O . ALA A 1 93 ? 11.458 -4.645 -0.531 1.00 92.50 93 ALA A O 1
ATOM 662 N N . HIS A 1 94 ? 10.121 -4.755 -2.337 1.00 91.38 94 HIS A N 1
ATOM 663 C CA . HIS A 1 94 ? 10.852 -3.771 -3.117 1.00 91.38 94 HIS A CA 1
ATOM 664 C C . HIS A 1 94 ? 9.879 -2.743 -3.688 1.00 91.38 94 HIS A C 1
ATOM 666 O O . HIS A 1 94 ? 8.800 -3.097 -4.162 1.00 91.38 94 HIS A O 1
ATOM 672 N N . ASN A 1 95 ? 10.264 -1.475 -3.615 1.00 92.94 95 ASN A N 1
ATOM 673 C CA . ASN A 1 95 ? 9.570 -0.357 -4.247 1.00 92.94 95 ASN A CA 1
ATOM 674 C C . ASN A 1 95 ? 10.343 0.099 -5.494 1.00 92.94 95 ASN A C 1
ATOM 676 O O . ASN A 1 95 ? 11.303 -0.552 -5.913 1.00 92.94 95 ASN A O 1
ATOM 680 N N . GLY A 1 96 ? 9.923 1.213 -6.100 1.00 92.44 96 GLY A N 1
ATOM 681 C CA . GLY A 1 96 ? 10.629 1.809 -7.231 1.00 92.44 96 GLY A CA 1
ATOM 682 C C . GLY A 1 96 ? 12.129 1.948 -6.951 1.00 92.44 96 GLY A C 1
ATOM 683 O O . GLY A 1 96 ? 12.528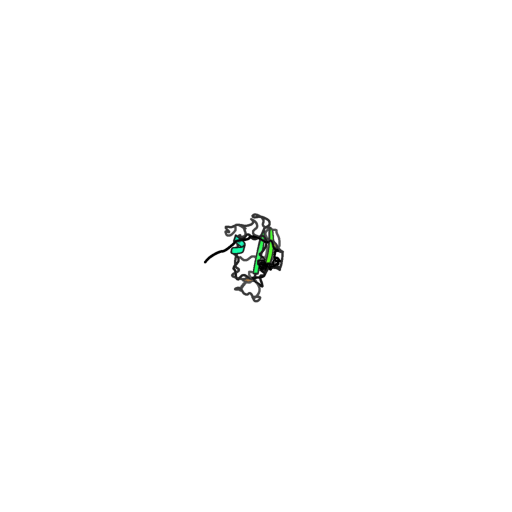 2.327 -5.850 1.00 92.44 96 GLY A O 1
ATOM 684 N N . MET A 1 97 ? 12.963 1.622 -7.943 1.00 92.62 97 MET A N 1
ATOM 685 C CA . MET A 1 97 ? 14.418 1.545 -7.759 1.00 92.62 97 MET A CA 1
ATOM 686 C C . MET A 1 97 ? 15.074 2.867 -7.334 1.00 92.62 97 MET A C 1
ATOM 688 O O . MET A 1 97 ? 16.137 2.837 -6.726 1.00 92.62 97 MET A O 1
ATOM 692 N N . GLU A 1 98 ? 14.443 4.006 -7.634 1.00 94.75 98 GLU A N 1
ATOM 693 C CA . GLU A 1 98 ? 14.896 5.347 -7.234 1.00 94.75 98 GLU A CA 1
ATOM 694 C C . GLU A 1 98 ? 14.221 5.826 -5.932 1.00 94.75 98 GLU A C 1
ATOM 696 O O . GLU A 1 98 ? 14.211 7.021 -5.629 1.00 94.75 98 GLU A O 1
ATOM 701 N N . GLY A 1 99 ? 13.608 4.906 -5.181 1.00 95.75 99 GLY A N 1
ATOM 702 C CA . GLY A 1 99 ? 12.978 5.172 -3.897 1.00 95.75 99 GLY A CA 1
ATOM 703 C C . GLY A 1 99 ? 11.543 5.673 -4.005 1.00 95.75 99 GLY A C 1
ATOM 704 O O . GLY A 1 99 ? 10.708 5.104 -4.715 1.00 95.75 99 GLY A O 1
ATOM 705 N N . TRP A 1 100 ? 11.252 6.730 -3.253 1.00 96.94 100 TRP A N 1
ATOM 706 C CA . TRP A 1 100 ? 9.912 7.244 -3.002 1.00 96.94 100 TRP A CA 1
ATOM 707 C C . TRP A 1 100 ? 9.757 8.705 -3.449 1.00 96.94 100 TRP A C 1
ATOM 709 O O . TRP A 1 100 ? 10.710 9.486 -3.467 1.00 96.94 100 TRP A O 1
ATOM 719 N N . THR A 1 101 ? 8.539 9.112 -3.810 1.00 96.19 101 THR A N 1
ATOM 720 C CA . THR A 1 101 ? 8.238 10.492 -4.233 1.00 96.19 101 THR A CA 1
ATOM 721 C C . THR A 1 101 ? 6.848 10.946 -3.791 1.00 96.19 101 THR A C 1
ATOM 723 O O . THR A 1 101 ? 5.928 10.140 -3.713 1.00 96.19 101 THR A O 1
ATOM 726 N N . ASP A 1 102 ? 6.678 12.245 -3.528 1.00 95.25 102 ASP A N 1
ATOM 727 C CA . ASP A 1 102 ? 5.339 12.855 -3.364 1.00 95.25 102 ASP A CA 1
ATOM 728 C C . ASP A 1 102 ? 4.731 13.267 -4.713 1.00 95.25 102 ASP A C 1
ATOM 730 O O . ASP A 1 102 ? 3.553 13.598 -4.812 1.00 95.25 102 ASP A O 1
ATOM 734 N N . TYR A 1 103 ? 5.549 13.264 -5.766 1.00 94.69 103 TYR A N 1
ATOM 735 C CA . TYR A 1 103 ? 5.157 13.606 -7.122 1.00 94.69 103 TYR A CA 1
ATOM 736 C C . TYR A 1 103 ? 5.671 12.525 -8.065 1.00 94.69 103 TYR A C 1
ATOM 738 O O . TYR A 1 103 ? 6.848 12.517 -8.429 1.00 94.69 103 TYR A O 1
ATOM 746 N N . HIS A 1 104 ? 4.791 11.583 -8.392 1.00 93.19 104 HIS A N 1
ATOM 747 C CA . HIS A 1 104 ? 5.103 10.483 -9.292 1.00 93.19 104 HIS A CA 1
ATOM 748 C C . HIS A 1 104 ? 4.780 10.855 -10.737 1.00 93.19 104 HIS A C 1
ATOM 750 O O . HIS A 1 104 ? 3.703 11.382 -11.030 1.00 93.19 104 HIS A O 1
ATOM 756 N N . VAL A 1 105 ? 5.708 10.550 -11.641 1.00 94.44 105 VAL A N 1
ATOM 757 C CA . VAL A 1 105 ? 5.501 10.623 -13.088 1.00 94.44 105 VAL A CA 1
ATOM 758 C C . VAL A 1 105 ? 5.922 9.318 -13.748 1.00 94.44 105 VAL A C 1
ATOM 760 O O . VAL A 1 105 ? 6.848 8.642 -13.305 1.00 94.44 105 VAL A O 1
ATOM 763 N N . ALA A 1 106 ? 5.263 8.978 -14.855 1.00 92.88 106 ALA A N 1
ATOM 764 C CA . ALA A 1 106 ? 5.558 7.754 -15.587 1.00 92.88 106 ALA A CA 1
ATOM 765 C C . ALA A 1 106 ? 7.057 7.644 -15.925 1.00 92.88 106 ALA A C 1
ATOM 767 O O . ALA A 1 106 ? 7.636 8.530 -16.557 1.00 92.88 106 ALA A O 1
ATOM 768 N N . GLY A 1 107 ? 7.669 6.532 -15.511 1.00 90.12 107 GLY A N 1
ATOM 769 C CA . GLY A 1 107 ? 9.069 6.213 -15.793 1.00 90.12 107 GLY A CA 1
ATOM 770 C C . GLY A 1 107 ? 10.104 6.847 -14.858 1.00 90.12 107 GLY A C 1
ATOM 771 O O . GLY A 1 107 ? 11.290 6.603 -15.066 1.00 90.12 107 GLY A O 1
ATOM 772 N N . ASP A 1 108 ? 9.703 7.598 -13.825 1.00 94.50 108 ASP A N 1
ATOM 773 C CA . ASP A 1 108 ? 10.638 8.129 -12.814 1.00 94.50 108 ASP A CA 1
ATOM 774 C C . ASP A 1 108 ? 11.241 7.050 -11.902 1.00 94.50 108 ASP A C 1
ATOM 776 O O . ASP A 1 108 ? 12.220 7.302 -11.201 1.00 94.50 108 ASP A O 1
ATOM 780 N N . ARG A 1 109 ? 10.670 5.840 -11.948 1.00 93.31 109 ARG A N 1
ATOM 781 C CA . ARG A 1 109 ? 11.067 4.667 -11.167 1.00 93.31 109 ARG A CA 1
ATOM 782 C C . ARG A 1 109 ? 11.006 4.889 -9.655 1.00 93.31 109 ARG A C 1
ATOM 784 O O . ARG A 1 109 ? 11.736 4.236 -8.909 1.00 93.31 109 ARG A O 1
ATOM 791 N N . ARG A 1 110 ? 10.133 5.789 -9.206 1.00 95.44 110 ARG A N 1
ATOM 792 C CA . ARG A 1 110 ? 9.856 6.060 -7.796 1.00 95.44 110 ARG A CA 1
ATOM 793 C C . ARG A 1 110 ? 8.457 5.586 -7.447 1.00 95.44 110 ARG A C 1
ATOM 795 O O . ARG A 1 110 ? 7.526 5.759 -8.226 1.00 95.44 110 ARG A O 1
ATOM 802 N N . SER A 1 111 ? 8.294 5.022 -6.259 1.00 95.38 111 SER A N 1
ATOM 803 C CA . SER A 1 111 ? 6.965 4.713 -5.735 1.00 95.38 111 SER A CA 1
ATOM 804 C C . SER A 1 111 ? 6.334 5.963 -5.116 1.00 95.38 111 SER A C 1
ATOM 806 O O . SER A 1 111 ? 7.015 6.707 -4.401 1.00 95.38 111 SER A O 1
ATOM 808 N N . PRO A 1 112 ? 5.044 6.227 -5.365 1.00 95.94 112 PRO A N 1
ATOM 809 C CA . PRO A 1 112 ? 4.371 7.353 -4.744 1.00 95.94 112 PRO A CA 1
ATOM 810 C C . PRO A 1 112 ? 4.182 7.112 -3.238 1.00 95.94 112 PRO A C 1
ATOM 812 O O . PRO A 1 112 ? 3.861 6.004 -2.806 1.00 95.94 112 PRO A O 1
ATOM 815 N N . ARG A 1 113 ? 4.372 8.156 -2.428 1.00 95.88 113 ARG A N 1
ATOM 816 C CA . ARG A 1 113 ? 4.056 8.151 -0.993 1.00 95.88 113 ARG A CA 1
ATOM 817 C C . ARG A 1 113 ? 2.631 8.632 -0.771 1.00 95.88 113 ARG A C 1
ATOM 819 O O . ARG A 1 113 ? 2.232 9.656 -1.317 1.00 95.88 113 ARG A O 1
ATOM 826 N N . GLY A 1 114 ? 1.896 7.937 0.089 1.00 95.81 114 GLY A N 1
ATOM 827 C CA . GLY A 1 114 ? 0.550 8.342 0.480 1.00 95.81 114 GLY A CA 1
ATOM 828 C C . GLY A 1 114 ? -0.322 7.169 0.900 1.00 95.81 114 GLY A C 1
ATOM 829 O O . GLY A 1 114 ? 0.151 6.043 1.052 1.00 95.81 114 GLY A O 1
ATOM 830 N N . VAL A 1 115 ? -1.610 7.455 1.077 1.00 97.44 115 VAL A N 1
ATOM 831 C CA . VAL A 1 115 ? -2.648 6.448 1.301 1.00 97.44 115 VAL A CA 1
ATOM 832 C C . VAL A 1 115 ? -3.486 6.341 0.035 1.00 97.44 115 VAL A C 1
ATOM 834 O O . VAL A 1 115 ? -4.035 7.331 -0.443 1.00 97.44 115 VAL A O 1
ATOM 837 N N . TYR A 1 116 ? -3.592 5.126 -0.494 1.00 95.81 116 TYR A N 1
ATOM 838 C CA . TYR A 1 116 ? -4.319 4.830 -1.724 1.00 95.81 116 TYR A CA 1
ATOM 839 C C . TYR A 1 116 ? -5.387 3.775 -1.453 1.00 95.81 116 TYR A C 1
ATOM 841 O O . TYR A 1 116 ? -5.192 2.869 -0.642 1.00 95.81 116 TYR A O 1
ATOM 849 N N . THR A 1 117 ? -6.524 3.896 -2.133 1.00 94.75 117 THR A N 1
ATOM 850 C CA . THR A 1 117 ? -7.566 2.863 -2.123 1.00 94.75 117 THR A CA 1
ATOM 851 C C . THR A 1 117 ? -7.377 1.936 -3.315 1.00 94.75 117 THR A C 1
ATOM 853 O O . THR A 1 117 ? -6.918 2.362 -4.373 1.00 94.75 117 THR A O 1
ATOM 856 N N . LEU A 1 118 ? -7.721 0.661 -3.139 1.00 93.12 118 LEU A N 1
ATOM 857 C CA . LEU A 1 118 ? -7.751 -0.296 -4.240 1.00 93.12 118 LEU A CA 1
ATOM 858 C C . LEU A 1 118 ? -9.094 -0.183 -4.956 1.00 93.12 118 LEU A C 1
ATOM 860 O O . LEU A 1 118 ? -10.145 -0.236 -4.318 1.00 93.12 118 LEU A O 1
ATOM 864 N N . THR A 1 119 ? -9.049 -0.026 -6.273 1.00 92.19 119 THR A N 1
ATOM 865 C CA . THR A 1 119 ? -10.246 0.141 -7.110 1.00 92.19 119 THR A CA 1
ATOM 866 C C . THR A 1 119 ? -10.492 -1.031 -8.043 1.00 92.19 119 THR A C 1
ATOM 868 O O . THR A 1 119 ? -11.587 -1.136 -8.583 1.00 92.19 119 THR A O 1
ATOM 871 N N . ASP A 1 120 ? -9.490 -1.885 -8.234 1.00 91.81 120 ASP A N 1
ATOM 872 C CA . ASP A 1 120 ? -9.506 -2.964 -9.212 1.00 91.81 120 ASP A CA 1
ATOM 873 C C . ASP A 1 120 ? -8.608 -4.121 -8.761 1.00 91.81 120 ASP A C 1
ATOM 875 O O . ASP A 1 120 ? -7.748 -3.958 -7.887 1.00 91.81 120 ASP A O 1
ATOM 879 N N . ALA A 1 121 ? -8.810 -5.281 -9.367 1.00 91.50 121 ALA A N 1
ATOM 880 C CA . ALA A 1 121 ? -7.973 -6.461 -9.258 1.00 91.50 121 ALA A CA 1
ATOM 881 C C . ALA A 1 121 ? -7.781 -7.069 -10.654 1.00 91.50 121 ALA A C 1
ATOM 883 O O . ALA A 1 121 ? -8.548 -6.826 -11.577 1.00 91.50 121 ALA A O 1
ATOM 884 N N . GLY A 1 122 ? -6.757 -7.894 -10.836 1.00 90.44 122 GLY A N 1
ATOM 885 C CA . GLY A 1 122 ? -6.552 -8.540 -12.126 1.00 90.44 122 GLY A CA 1
ATOM 886 C C . GLY A 1 122 ? -5.615 -9.726 -12.047 1.00 90.44 122 GLY A C 1
ATOM 887 O O . GLY A 1 122 ? -4.888 -9.911 -11.069 1.00 90.44 122 GLY A O 1
ATOM 888 N N . GLY A 1 123 ? -5.657 -10.564 -13.076 1.00 89.88 123 GLY A N 1
ATOM 889 C CA . GLY A 1 123 ? -4.846 -11.771 -13.132 1.00 89.88 123 GLY A CA 1
ATOM 890 C C . GLY A 1 123 ? -4.960 -12.547 -14.433 1.00 89.88 123 GLY A C 1
ATOM 891 O O . GLY A 1 123 ? -5.864 -12.368 -15.244 1.00 89.88 123 GLY A O 1
ATOM 892 N N . ARG A 1 124 ? -3.994 -13.441 -14.653 1.00 90.44 124 ARG A N 1
ATOM 893 C CA . ARG A 1 124 ? -3.995 -14.334 -15.821 1.00 90.44 124 ARG A CA 1
ATOM 894 C C . ARG A 1 124 ? -5.099 -15.388 -15.768 1.00 90.44 124 ARG A C 1
ATOM 896 O O . ARG A 1 124 ? -5.432 -15.974 -16.794 1.00 90.44 124 ARG A O 1
ATOM 903 N N . LEU A 1 125 ? -5.552 -15.718 -14.565 1.00 90.81 125 LEU A N 1
ATOM 904 C CA . LEU A 1 125 ? -6.507 -16.787 -14.307 1.00 90.81 125 LEU A CA 1
ATOM 905 C C . LEU A 1 125 ? -7.907 -16.199 -14.104 1.00 90.81 125 LEU A C 1
ATOM 907 O O . LEU A 1 125 ? -8.009 -15.006 -13.838 1.00 90.81 125 LEU A O 1
ATOM 911 N N . PRO A 1 126 ? -8.965 -17.021 -14.185 1.00 95.25 126 PRO A N 1
ATOM 912 C CA . PRO A 1 126 ? -10.311 -16.573 -13.860 1.00 95.25 126 PRO A CA 1
ATOM 913 C C . PRO A 1 126 ? -10.416 -15.962 -12.467 1.00 95.25 126 PRO A C 1
ATOM 915 O O . PRO A 1 126 ? -9.701 -16.379 -11.550 1.00 95.25 126 PRO A O 1
ATOM 918 N N . ASP A 1 127 ? -11.353 -15.023 -12.329 1.00 94.69 127 ASP A N 1
ATOM 919 C CA . ASP A 1 127 ? -11.664 -14.339 -11.075 1.00 94.69 127 ASP A CA 1
ATOM 920 C C . ASP A 1 127 ? -11.793 -15.349 -9.911 1.00 94.69 127 ASP A C 1
ATOM 922 O O . ASP A 1 127 ? -12.683 -16.211 -9.930 1.00 94.69 127 ASP A O 1
ATOM 926 N N . PRO A 1 128 ? -10.920 -15.268 -8.885 1.00 93.62 128 PRO A N 1
ATOM 927 C CA . PRO A 1 128 ? -10.942 -16.179 -7.744 1.00 93.62 128 PRO A CA 1
ATOM 928 C C . PRO A 1 128 ? -12.077 -15.882 -6.745 1.00 93.62 128 PRO A C 1
ATOM 930 O O . PRO A 1 128 ? -12.126 -16.505 -5.683 1.00 93.62 128 PRO A O 1
ATOM 933 N N . GLY A 1 129 ? -12.967 -14.933 -7.050 1.00 96.06 129 GLY A N 1
ATOM 934 C CA . GLY A 1 129 ? -13.968 -14.391 -6.133 1.00 96.06 129 GLY A CA 1
ATOM 935 C C . GLY A 1 129 ? -13.531 -13.058 -5.523 1.00 96.06 129 GLY A C 1
ATOM 936 O O . GLY A 1 129 ? -13.781 -12.811 -4.342 1.00 96.06 129 GLY A O 1
ATOM 937 N N . ALA A 1 130 ? -12.835 -12.228 -6.301 1.00 93.69 130 ALA A N 1
ATOM 938 C CA . ALA A 1 130 ? -12.466 -10.875 -5.932 1.00 93.69 130 ALA A CA 1
ATOM 939 C C . ALA A 1 130 ? -13.712 -10.056 -5.566 1.00 93.69 130 ALA A C 1
ATOM 941 O O . ALA A 1 130 ? -14.795 -10.202 -6.130 1.00 93.69 130 ALA A O 1
ATOM 942 N N . LEU A 1 131 ? -13.553 -9.180 -4.575 1.00 93.62 131 LEU A N 1
ATOM 943 C CA . LEU A 1 131 ? -14.603 -8.237 -4.175 1.00 93.62 131 LEU A CA 1
ATOM 944 C C . LEU A 1 131 ? -14.496 -6.896 -4.915 1.00 93.62 131 LEU A C 1
ATOM 946 O O . LEU A 1 131 ? -15.374 -6.046 -4.779 1.00 93.62 131 LEU A O 1
ATOM 950 N N . LEU A 1 132 ? -13.406 -6.707 -5.657 1.00 94.19 132 LEU A N 1
ATOM 951 C CA . LEU A 1 132 ? -13.178 -5.592 -6.569 1.00 94.19 132 LEU A CA 1
ATOM 952 C C . LEU A 1 132 ? -13.547 -6.033 -7.993 1.00 94.19 132 LEU A C 1
ATOM 954 O O . LEU A 1 132 ? -13.651 -7.239 -8.233 1.00 94.19 132 LEU A O 1
ATOM 958 N N . PRO A 1 133 ? -13.732 -5.093 -8.940 1.00 95.88 133 PRO A N 1
ATOM 959 C CA . PRO A 1 133 ? -13.679 -5.426 -10.360 1.00 95.88 133 PRO A CA 1
ATOM 960 C C . PRO A 1 133 ? -12.446 -6.293 -10.666 1.00 95.88 133 PRO A C 1
ATOM 962 O O . PRO A 1 133 ? -11.444 -6.220 -9.952 1.00 95.88 133 PRO A O 1
ATOM 965 N N . TYR A 1 134 ? -12.576 -7.194 -11.641 1.00 94.56 134 TYR A N 1
ATOM 966 C CA . TYR A 1 134 ? -11.527 -8.149 -11.977 1.00 94.56 134 TYR A CA 1
ATOM 967 C C . TYR A 1 134 ? -11.281 -8.184 -13.479 1.00 94.56 134 TYR A C 1
ATOM 969 O O . TYR A 1 134 ? -12.136 -8.640 -14.246 1.00 94.56 134 TYR A O 1
ATOM 977 N N . ASP A 1 135 ? -10.086 -7.772 -13.881 1.00 93.06 135 ASP A N 1
ATOM 978 C CA . ASP A 1 135 ? -9.611 -7.916 -15.248 1.00 93.06 135 ASP A CA 1
ATOM 979 C C . ASP A 1 135 ? -8.868 -9.252 -15.421 1.00 93.06 135 ASP A C 1
ATOM 981 O O . ASP A 1 135 ? -7.776 -9.473 -14.890 1.00 93.06 135 ASP A O 1
ATOM 985 N N . GLU A 1 136 ? -9.448 -10.164 -16.206 1.00 93.38 136 GLU A N 1
ATOM 986 C CA . GLU A 1 136 ? -8.768 -11.383 -16.654 1.00 93.38 136 GLU A CA 1
ATOM 987 C C . GLU A 1 136 ? -8.074 -11.124 -17.997 1.00 93.38 136 GLU A C 1
ATOM 989 O O . GLU A 1 136 ? -8.725 -10.809 -18.998 1.00 93.38 136 GLU A O 1
ATOM 994 N N . HIS A 1 137 ? -6.749 -11.287 -18.060 1.00 90.50 137 HIS A N 1
ATOM 995 C CA . HIS A 1 137 ? -6.020 -11.113 -19.318 1.00 90.50 137 HIS A CA 1
ATOM 996 C C . HIS A 1 137 ? -4.809 -12.058 -19.425 1.00 90.50 137 HIS A C 1
ATOM 998 O O . HIS A 1 137 ? -3.971 -12.083 -18.525 1.00 90.50 137 HIS A O 1
ATOM 1004 N N . PRO A 1 138 ? -4.603 -12.782 -20.550 1.00 88.25 138 PRO A N 1
ATOM 1005 C CA . PRO A 1 138 ? -3.481 -13.720 -20.700 1.00 88.25 138 PRO A CA 1
ATOM 1006 C C . PRO A 1 138 ? -2.108 -13.044 -20.616 1.00 88.25 138 PRO A C 1
ATOM 1008 O O . PRO A 1 138 ? -1.140 -13.666 -20.192 1.00 88.25 138 PRO A O 1
ATOM 1011 N N . ARG A 1 139 ? -2.040 -11.763 -21.004 1.00 85.25 139 ARG A N 1
ATOM 1012 C CA . ARG A 1 139 ? -0.852 -10.921 -20.805 1.00 85.25 139 ARG A CA 1
ATOM 1013 C C . ARG A 1 139 ? -0.498 -10.709 -19.340 1.00 85.25 139 ARG A C 1
ATOM 1015 O O . ARG A 1 139 ? 0.643 -10.393 -19.135 1.00 85.25 139 ARG A O 1
ATOM 1022 N N . PHE A 1 140 ? -1.345 -10.941 -18.339 1.00 85.12 140 PHE A N 1
ATOM 1023 C CA . PHE A 1 140 ? -0.956 -10.851 -16.921 1.00 85.12 140 PHE A CA 1
ATOM 1024 C C . PHE A 1 140 ? -0.011 -11.988 -16.454 1.00 85.12 140 PHE A C 1
ATOM 1026 O O . PHE A 1 140 ? -0.178 -12.590 -15.397 1.00 85.12 140 PHE A O 1
ATOM 1033 N N . ALA A 1 141 ? 0.988 -12.297 -17.273 1.00 82.44 141 ALA A N 1
ATOM 1034 C CA . ALA A 1 141 ? 2.212 -13.006 -16.973 1.00 82.44 141 ALA A CA 1
ATOM 1035 C C . ALA A 1 141 ? 3.367 -12.192 -17.558 1.00 82.44 141 ALA A C 1
ATOM 1037 O O . ALA A 1 141 ? 3.273 -11.662 -18.669 1.00 82.44 141 ALA A O 1
ATOM 1038 N N . VAL A 1 142 ? 4.441 -12.102 -16.792 1.00 79.12 142 VAL A N 1
ATOM 1039 C CA . VAL A 1 142 ? 5.664 -11.414 -17.185 1.00 79.12 142 VAL A CA 1
ATOM 1040 C C . VAL A 1 142 ? 6.736 -12.471 -17.390 1.00 79.12 142 VAL A C 1
ATOM 1042 O O . VAL A 1 142 ? 6.812 -13.447 -16.643 1.00 79.12 142 VAL A O 1
ATOM 1045 N N . ASP A 1 143 ? 7.531 -12.293 -18.432 1.00 81.69 143 ASP A N 1
ATOM 1046 C CA . ASP A 1 143 ? 8.745 -13.047 -18.696 1.00 81.69 143 ASP A CA 1
ATOM 1047 C C . ASP A 1 143 ? 9.950 -12.094 -18.766 1.00 81.69 143 ASP A C 1
ATOM 1049 O O . ASP A 1 143 ? 9.812 -10.871 -18.759 1.00 81.69 143 ASP A O 1
ATOM 1053 N N . GLY A 1 144 ? 11.158 -12.659 -18.778 1.00 85.06 144 GLY A N 1
ATOM 1054 C CA . GLY A 1 144 ? 12.403 -11.891 -18.778 1.00 85.06 144 GLY A CA 1
ATOM 1055 C C . GLY A 1 144 ? 13.028 -11.730 -17.395 1.00 85.06 144 GLY A C 1
ATOM 1056 O O . GLY A 1 144 ? 12.734 -12.487 -16.469 1.00 85.06 144 GLY A O 1
ATOM 1057 N N . GLU A 1 145 ? 13.942 -10.770 -17.289 1.00 87.06 145 GLU A N 1
ATOM 1058 C CA . GLU A 1 145 ? 14.709 -10.490 -16.077 1.00 87.06 145 GLU A CA 1
ATOM 1059 C C . GLU A 1 145 ? 14.319 -9.128 -15.500 1.00 87.06 145 GLU A C 1
ATOM 1061 O O . GLU A 1 145 ? 14.161 -8.146 -16.230 1.00 87.06 145 GLU A O 1
ATOM 1066 N N . GLY A 1 146 ? 14.164 -9.086 -14.181 1.00 81.06 146 GLY A N 1
ATOM 1067 C CA . GLY A 1 146 ? 13.944 -7.877 -13.414 1.00 81.06 146 GLY A CA 1
ATOM 1068 C C . GLY A 1 146 ? 15.227 -7.075 -13.254 1.00 81.06 146 GLY A C 1
ATOM 1069 O O . GLY A 1 146 ? 16.287 -7.393 -13.801 1.00 81.06 146 GLY A O 1
ATOM 1070 N N . PHE A 1 147 ? 15.135 -5.990 -12.493 1.00 77.62 147 PHE A N 1
ATOM 1071 C CA . PHE A 1 147 ? 16.239 -5.044 -12.352 1.00 77.62 147 PHE A CA 1
ATOM 1072 C C . PHE A 1 147 ? 17.501 -5.669 -11.730 1.00 77.62 147 PHE A C 1
ATOM 1074 O O . PHE A 1 147 ? 18.614 -5.253 -12.054 1.00 77.62 147 PHE A O 1
ATOM 1081 N N . PHE A 1 148 ? 17.355 -6.678 -10.870 1.00 77.19 148 PHE A N 1
ATOM 1082 C CA . PHE A 1 148 ? 18.465 -7.382 -10.226 1.00 77.19 148 PHE A CA 1
ATOM 1083 C C . PHE A 1 148 ? 18.912 -8.634 -10.998 1.00 77.19 148 PHE A C 1
ATOM 1085 O O . PHE A 1 148 ? 19.725 -9.406 -10.484 1.00 77.19 148 PHE A O 1
ATOM 1092 N N . GLY A 1 149 ? 18.417 -8.836 -12.225 1.00 83.38 149 GLY A N 1
ATOM 1093 C CA . GLY A 1 149 ? 18.668 -10.043 -13.016 1.00 83.38 149 GLY A CA 1
ATOM 1094 C C . GLY A 1 149 ? 17.878 -11.261 -12.527 1.00 83.38 149 GLY A C 1
ATOM 1095 O O . GLY A 1 149 ? 18.188 -12.394 -12.887 1.00 83.38 149 GLY A O 1
ATOM 1096 N N . GLU A 1 150 ? 16.888 -11.057 -11.660 1.00 84.62 150 GLU A N 1
ATOM 1097 C CA . GLU A 1 150 ? 15.976 -12.091 -11.195 1.00 84.62 150 GLU A CA 1
ATOM 1098 C C . GLU A 1 150 ? 14.959 -12.447 -12.287 1.00 84.62 150 GLU A C 1
ATOM 1100 O O . GLU A 1 150 ? 14.498 -11.557 -12.997 1.00 84.62 150 GLU A O 1
ATOM 1105 N N . PRO A 1 151 ? 14.561 -13.719 -12.439 1.00 86.50 151 PRO A N 1
ATOM 1106 C CA . PRO A 1 151 ? 13.508 -14.066 -13.383 1.00 86.50 151 PRO A CA 1
ATOM 1107 C C . PRO A 1 151 ? 12.185 -13.415 -12.960 1.00 86.50 151 PRO A C 1
ATOM 1109 O O . PRO A 1 151 ? 11.774 -13.523 -11.806 1.00 86.50 151 PRO A O 1
ATOM 1112 N N . LEU A 1 152 ? 11.493 -12.787 -13.911 1.00 84.31 152 LEU A N 1
ATOM 1113 C CA . LEU A 1 152 ? 10.145 -12.243 -13.713 1.00 84.31 152 LEU A CA 1
ATOM 1114 C C . LEU A 1 152 ? 9.049 -13.297 -13.891 1.00 84.31 152 LEU A C 1
ATOM 1116 O O . LEU A 1 152 ? 7.870 -12.991 -13.732 1.00 84.31 152 LEU A O 1
ATOM 1120 N N . GLU A 1 153 ? 9.410 -14.542 -14.210 1.00 81.62 153 GLU A N 1
ATOM 1121 C CA . GLU A 1 153 ? 8.436 -15.621 -14.322 1.00 81.62 153 GLU A CA 1
ATOM 1122 C C . GLU A 1 153 ? 7.697 -15.813 -12.989 1.00 81.62 153 GLU A C 1
ATOM 1124 O O . GLU A 1 153 ? 8.293 -16.079 -11.946 1.00 81.62 153 GLU A O 1
ATOM 1129 N N . GLY A 1 154 ? 6.371 -15.671 -13.030 1.00 69.62 154 GLY A N 1
ATOM 1130 C CA . GLY A 1 154 ? 5.520 -15.718 -11.839 1.00 69.62 154 GLY A CA 1
ATOM 1131 C C . GLY A 1 154 ? 5.362 -14.376 -11.116 1.00 69.62 154 GLY A C 1
ATOM 1132 O O . GLY A 1 154 ? 4.543 -14.294 -10.201 1.00 69.62 154 GLY A O 1
ATOM 1133 N N . SER A 1 155 ? 6.069 -13.330 -11.550 1.00 72.88 155 SER A N 1
ATOM 1134 C CA . SER A 1 155 ? 5.843 -11.952 -11.117 1.00 72.88 155 SER A CA 1
ATOM 1135 C C . SER A 1 155 ? 4.637 -11.336 -11.827 1.00 72.88 155 SER A C 1
ATOM 1137 O O . SER A 1 155 ? 4.245 -11.733 -12.928 1.00 72.88 155 SER A O 1
ATOM 1139 N N . PHE A 1 156 ? 4.048 -10.336 -11.177 1.00 65.06 156 PHE A N 1
ATOM 1140 C CA . PHE A 1 156 ? 2.952 -9.538 -11.709 1.00 65.06 156 PHE A CA 1
ATOM 1141 C C . PHE A 1 156 ? 3.459 -8.106 -11.933 1.00 65.06 156 PHE A C 1
ATOM 1143 O O . PHE A 1 156 ? 3.769 -7.426 -10.961 1.00 65.06 156 PHE A O 1
ATOM 1150 N N . ASP A 1 157 ? 3.584 -7.672 -13.192 1.00 62.59 157 ASP A N 1
ATOM 1151 C CA . ASP A 1 157 ? 4.111 -6.346 -13.582 1.00 62.59 157 ASP A CA 1
ATOM 1152 C C . ASP A 1 157 ? 3.184 -5.676 -14.604 1.00 62.59 157 ASP A C 1
ATOM 1154 O O . ASP A 1 157 ? 3.501 -5.511 -15.781 1.00 62.59 157 ASP A O 1
ATOM 1158 N N . TYR A 1 158 ? 1.963 -5.383 -14.166 1.00 56.00 158 TYR A N 1
ATOM 1159 C CA . TYR A 1 158 ? 1.004 -4.617 -14.949 1.00 56.00 158 TYR A CA 1
ATOM 1160 C C . TYR A 1 158 ? 0.360 -3.583 -14.034 1.00 56.00 158 TYR A C 1
ATOM 1162 O O . TYR A 1 158 ? -0.405 -3.946 -13.139 1.00 56.00 158 TYR A O 1
ATOM 1170 N N . VAL A 1 159 ? 0.710 -2.313 -14.246 1.00 50.75 159 VAL A N 1
ATOM 1171 C CA . VAL A 1 159 ? 0.186 -1.139 -13.533 1.00 50.75 159 VAL A CA 1
ATOM 1172 C C . VAL A 1 159 ? 0.026 0.015 -14.515 1.00 50.75 159 VAL A C 1
ATOM 1174 O O . VAL A 1 159 ? 0.908 0.157 -15.394 1.00 50.75 159 VAL A O 1
#

Sequence (159 aa):
PEKAPVGAPGQGAAGPQPDGASALRSSVDPVPAPSPAEIPDLGPETLAQIPAEARQAFVVTGEEADSYRSSAVLYGRADPAQGWEPVAGPWQAHNGMEGWTDYHVAGDRRSPRGVYTLTDAGGRLPDPGALLPYDEHPRFAVDGEGFFGEPLEGSFDYV

pLDDT: mean 82.79, std 19.63, range [29.94, 98.62]

Foldseek 3Di:
DDDDDDDDDDDDDDDDDDPPPPPPPPPPDPDDQDAADEDPPDDPVQSVQPDPPDQKDWDWAAPDQQAQKIWIFIWGDPDNRNHIDTPDDRDTGGAFNRGEDCDDDPPPSHHYDGDDDDAEEEACDPDPPDPHHYHHDVVQADAAADPVRHTSGVPGDDD